Protein AF-A0A7V5W71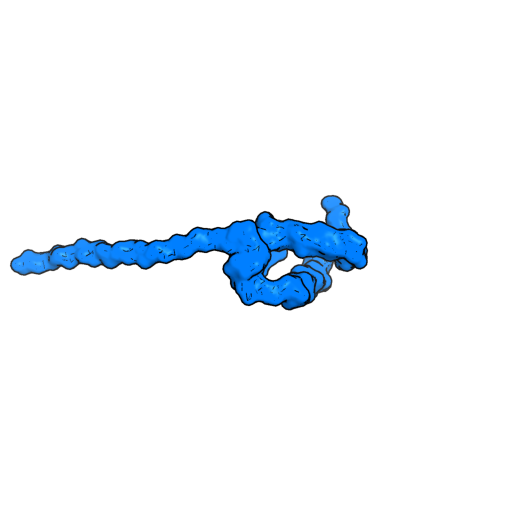6-F1 (afdb_monomer_lite)

Foldseek 3Di:
DDDPPPDDPPPDDDDADPALVSVVDDLVVLLVQLLVVCVVVVHDDLVVSCVVVVHDSNRCVVSVVVCVVVVSDDDD

Radius of gyration: 18.51 Å; chains: 1; bounding box: 61×38×25 Å

Sequence (76 aa):
MQEHQAQKPLEAIPPPPQTLEETGLDPDLLVQLIVKTLHSAGEATGSEIAGDLRLPYFVLDPLFQFLRAEKLIEVR

Structure (mmCIF, N/CA/C/O backbone):
data_AF-A0A7V5W716-F1
#
_entry.id   AF-A0A7V5W716-F1
#
loop_
_atom_site.group_PDB
_atom_site.id
_atom_site.type_symbol
_atom_site.label_atom_id
_atom_site.label_alt_id
_atom_site.label_comp_id
_atom_site.label_asym_id
_atom_site.label_entity_id
_atom_site.label_seq_id
_atom_site.pdbx_PDB_ins_code
_atom_site.Cartn_x
_atom_site.Cartn_y
_atom_site.Cartn_z
_atom_site.occupancy
_atom_site.B_iso_or_equiv
_atom_site.auth_seq_id
_atom_site.auth_comp_id
_atom_site.auth_asym_id
_atom_site.auth_atom_id
_atom_site.pdbx_PDB_model_num
ATOM 1 N N . MET A 1 1 ? -48.340 -29.483 1.957 1.00 46.84 1 MET A N 1
ATOM 2 C CA . MET A 1 1 ? -47.089 -29.747 1.217 1.00 46.84 1 MET A CA 1
ATOM 3 C C . MET A 1 1 ? -46.551 -28.363 0.877 1.00 46.84 1 MET A C 1
ATOM 5 O O . MET A 1 1 ? -47.186 -27.698 0.078 1.00 46.84 1 MET A O 1
ATOM 9 N N . GLN A 1 2 ? -45.797 -27.744 1.796 1.00 50.81 2 GLN A N 1
ATOM 10 C CA . GLN A 1 2 ? -44.320 -27.716 1.772 1.00 50.81 2 GLN A CA 1
ATOM 11 C C . GLN A 1 2 ? -43.863 -26.889 0.543 1.00 50.81 2 GLN A C 1
ATOM 13 O O . GLN A 1 2 ? -44.292 -27.188 -0.559 1.00 50.81 2 GLN A O 1
ATOM 18 N N . GLU A 1 3 ? -43.085 -25.809 0.632 1.00 47.88 3 GLU A N 1
ATOM 19 C CA . GLU A 1 3 ? -41.908 -25.578 1.475 1.00 47.88 3 GLU A CA 1
ATOM 20 C C . GLU A 1 3 ? -41.704 -24.071 1.723 1.00 47.88 3 GLU A C 1
ATOM 22 O O . GLU A 1 3 ? -41.785 -23.250 0.809 1.00 47.88 3 GLU A O 1
ATOM 27 N N . HIS A 1 4 ? -41.423 -23.707 2.975 1.00 49.28 4 HIS A N 1
ATOM 28 C CA . HIS A 1 4 ? -40.927 -22.386 3.337 1.00 49.28 4 HIS A CA 1
ATOM 29 C C . HIS A 1 4 ? -39.492 -22.265 2.814 1.00 49.28 4 HIS A C 1
ATOM 31 O O . HIS A 1 4 ? -38.578 -22.837 3.405 1.00 49.28 4 HIS A O 1
ATOM 37 N N . GLN A 1 5 ? -39.271 -21.519 1.731 1.00 49.94 5 GLN A N 1
ATOM 38 C CA . GLN A 1 5 ? -37.920 -21.087 1.374 1.00 49.94 5 GLN A CA 1
ATOM 39 C C . GLN A 1 5 ? -37.503 -19.977 2.343 1.00 49.94 5 GLN A C 1
ATOM 41 O O . GLN A 1 5 ? -37.666 -18.788 2.076 1.00 49.94 5 GLN A O 1
ATOM 46 N N . ALA A 1 6 ? -37.019 -20.385 3.517 1.00 57.78 6 ALA A N 1
ATOM 47 C CA . ALA A 1 6 ? -36.311 -19.512 4.434 1.00 57.78 6 ALA A CA 1
ATOM 48 C C . ALA A 1 6 ? -35.039 -19.025 3.728 1.00 57.78 6 ALA A C 1
ATOM 50 O O . ALA A 1 6 ? -34.056 -19.755 3.604 1.00 57.78 6 ALA A O 1
ATOM 51 N N . GLN A 1 7 ? -35.078 -17.794 3.223 1.00 59.25 7 GLN A N 1
ATOM 52 C CA . GLN A 1 7 ? -33.885 -17.096 2.770 1.00 59.25 7 GLN A CA 1
ATOM 53 C C . GLN A 1 7 ? -32.968 -16.939 3.985 1.00 59.25 7 GLN A C 1
ATOM 55 O O . GLN A 1 7 ? -33.295 -16.219 4.929 1.00 59.25 7 GLN A O 1
ATOM 60 N N . LYS A 1 8 ? -31.846 -17.667 3.992 1.00 58.72 8 LYS A N 1
ATOM 61 C CA . LYS A 1 8 ? -30.785 -17.490 4.985 1.00 58.72 8 LYS A CA 1
ATOM 62 C C . LYS A 1 8 ? -30.350 -16.018 4.896 1.00 58.72 8 LYS A C 1
ATOM 64 O O . LYS A 1 8 ? -29.978 -15.604 3.796 1.00 58.72 8 LYS A O 1
ATOM 69 N N . PRO A 1 9 ? -30.433 -15.212 5.974 1.00 59.72 9 PRO A N 1
ATOM 70 C CA . PRO A 1 9 ? -29.939 -13.843 5.932 1.00 59.72 9 PRO A CA 1
ATOM 71 C C . PRO A 1 9 ? -28.496 -13.887 5.444 1.00 59.72 9 PRO A C 1
ATOM 73 O O . PRO A 1 9 ? -27.726 -14.726 5.916 1.00 59.72 9 PRO A O 1
ATOM 76 N N . LEU A 1 10 ? -28.154 -13.036 4.476 1.00 65.06 10 LEU A N 1
ATOM 77 C CA . LEU A 1 10 ? -26.764 -12.811 4.105 1.00 65.06 10 LEU A CA 1
ATOM 78 C C . LEU A 1 10 ? -26.039 -12.457 5.409 1.00 65.06 10 LEU A C 1
ATOM 80 O O . LEU A 1 10 ? -26.336 -11.425 6.011 1.00 65.06 10 LEU A O 1
ATOM 84 N N . GLU A 1 11 ? -25.191 -13.364 5.900 1.00 68.75 11 GLU A N 1
ATOM 85 C CA . GLU A 1 11 ? -24.309 -13.099 7.036 1.00 68.75 11 GLU A CA 1
ATOM 86 C C . GLU A 1 11 ? -23.618 -11.761 6.746 1.00 68.75 11 GLU A C 1
ATOM 88 O O . GLU A 1 11 ? -23.079 -11.567 5.655 1.00 68.75 11 GLU A O 1
ATOM 93 N N . ALA A 1 12 ? -23.756 -10.794 7.658 1.00 81.12 12 ALA A N 1
ATOM 94 C CA . ALA A 1 12 ? -23.331 -9.421 7.424 1.00 81.12 12 ALA A CA 1
ATOM 95 C C . ALA A 1 12 ? -21.846 -9.397 7.035 1.00 81.12 12 ALA A C 1
ATOM 97 O O . ALA A 1 12 ? -20.984 -9.734 7.846 1.00 81.12 12 ALA A O 1
ATOM 98 N N . ILE A 1 13 ? -21.554 -9.021 5.786 1.00 81.69 13 ILE A N 1
ATOM 99 C CA . ILE A 1 13 ? -20.180 -8.857 5.314 1.00 81.69 13 ILE A CA 1
ATOM 100 C C . ILE A 1 13 ? -19.583 -7.692 6.111 1.00 81.69 13 ILE A C 1
ATOM 102 O O . ILE A 1 13 ? -20.173 -6.605 6.103 1.00 81.69 13 ILE A O 1
ATOM 106 N N . PRO A 1 14 ? -18.459 -7.890 6.821 1.00 86.25 14 PRO A N 1
ATOM 107 C CA . PRO A 1 14 ? -17.833 -6.801 7.547 1.00 86.25 14 PRO A CA 1
ATOM 108 C C . PRO A 1 14 ? -17.391 -5.711 6.561 1.00 86.25 14 PRO A C 1
ATOM 110 O O . PRO A 1 14 ? -17.016 -6.020 5.424 1.00 86.25 14 PRO A O 1
ATOM 113 N N . PRO A 1 15 ? -17.435 -4.432 6.965 1.00 91.19 15 PRO A N 1
ATOM 114 C CA . PRO A 1 15 ? -16.897 -3.366 6.137 1.00 91.19 15 PRO A CA 1
ATOM 115 C C . PRO A 1 15 ? -15.399 -3.602 5.877 1.00 91.19 15 PRO A C 1
ATOM 117 O O . PRO A 1 15 ? -14.721 -4.226 6.699 1.00 91.19 15 PRO A O 1
ATOM 120 N N . PRO A 1 16 ? -14.862 -3.107 4.749 1.00 92.12 16 PRO A N 1
ATOM 121 C CA . PRO A 1 16 ? -13.426 -3.146 4.520 1.00 92.12 16 PRO A CA 1
ATOM 122 C C . PRO A 1 16 ? -12.693 -2.312 5.583 1.00 92.12 16 PRO A C 1
ATOM 124 O O . PRO A 1 16 ? -13.255 -1.312 6.053 1.00 92.12 16 PRO A O 1
ATOM 127 N N . PRO A 1 17 ? -11.440 -2.675 5.915 1.00 96.00 17 PRO A N 1
ATOM 128 C CA . PRO A 1 17 ? -10.632 -1.898 6.843 1.00 96.00 17 PRO A CA 1
ATOM 129 C C . PRO A 1 17 ? -10.429 -0.478 6.307 1.00 96.00 17 PRO A C 1
ATOM 131 O O . PRO A 1 17 ? -10.211 -0.274 5.109 1.00 96.00 17 PRO A O 1
ATOM 134 N N . GLN A 1 18 ? -10.521 0.495 7.204 1.00 96.50 18 GLN A N 1
ATOM 135 C CA . GLN A 1 18 ? -10.339 1.919 6.939 1.00 96.50 18 GLN A CA 1
ATOM 136 C C . GLN A 1 18 ? -8.904 2.376 7.223 1.00 96.50 18 GLN A C 1
ATOM 138 O O . GLN A 1 18 ? -8.459 3.378 6.665 1.00 96.50 18 GLN A O 1
ATOM 143 N N . THR A 1 19 ? -8.173 1.641 8.065 1.00 96.50 19 THR A N 1
ATOM 144 C CA . THR A 1 19 ? -6.793 1.962 8.447 1.00 96.50 19 THR A CA 1
ATOM 145 C C . THR A 1 19 ? -5.880 0.745 8.358 1.00 96.50 19 THR A C 1
ATOM 147 O O . THR A 1 19 ? -6.338 -0.393 8.222 1.00 96.50 19 THR A O 1
ATOM 150 N N . LEU A 1 20 ? -4.569 0.986 8.435 1.00 96.06 20 LEU A N 1
ATOM 151 C CA . LEU A 1 20 ? -3.572 -0.080 8.449 1.00 96.06 20 LEU A CA 1
ATOM 152 C C . LEU A 1 20 ? -3.716 -0.951 9.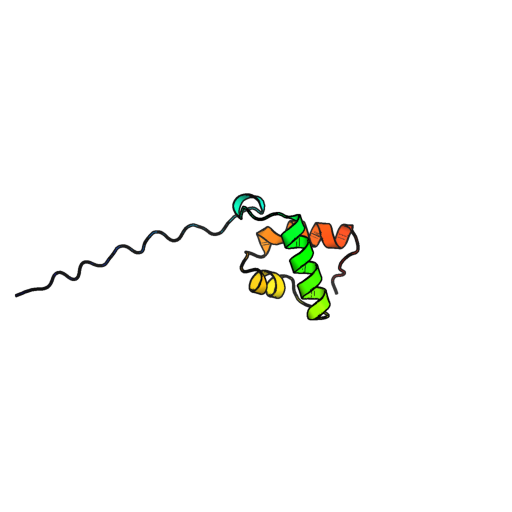701 1.00 96.06 20 LEU A C 1
ATOM 154 O O . LEU A 1 20 ? -3.644 -2.174 9.620 1.00 96.06 20 LEU A O 1
ATOM 158 N N . GLU A 1 21 ? -3.997 -0.332 10.841 1.00 96.25 21 GLU A N 1
ATOM 159 C CA . GLU A 1 21 ? -4.156 -0.997 12.133 1.00 96.25 21 GLU A CA 1
ATOM 160 C C . GLU A 1 21 ? -5.376 -1.928 12.147 1.00 96.25 21 GLU A C 1
ATOM 162 O O . GLU A 1 21 ? -5.301 -3.026 12.698 1.00 96.25 21 GLU A O 1
ATOM 167 N N . GLU A 1 22 ? -6.479 -1.541 11.494 1.00 97.12 22 GLU A N 1
ATOM 168 C CA . GLU A 1 22 ? -7.688 -2.372 11.379 1.00 97.12 22 GLU A CA 1
ATOM 169 C C . GLU A 1 22 ? -7.458 -3.671 10.595 1.00 97.12 22 GLU A C 1
ATOM 171 O O . GLU A 1 22 ? -8.204 -4.634 10.771 1.00 97.12 22 GLU A O 1
ATOM 176 N N . THR A 1 23 ? -6.416 -3.735 9.757 1.00 95.75 23 THR A N 1
ATOM 177 C CA . THR A 1 23 ? -6.043 -4.985 9.076 1.00 95.75 23 THR A CA 1
ATOM 178 C C . THR A 1 23 ? -5.511 -6.041 10.047 1.00 95.75 23 THR A C 1
ATOM 180 O O . THR A 1 23 ? -5.551 -7.231 9.735 1.00 95.75 23 THR A O 1
ATOM 183 N N . GLY A 1 24 ? -4.992 -5.621 11.210 1.00 96.38 24 GLY A N 1
ATOM 184 C CA . GLY A 1 24 ? -4.298 -6.491 12.161 1.00 96.38 24 GLY A CA 1
ATOM 185 C C . GLY A 1 24 ? -2.974 -7.061 11.639 1.00 96.38 24 GLY A C 1
ATOM 186 O O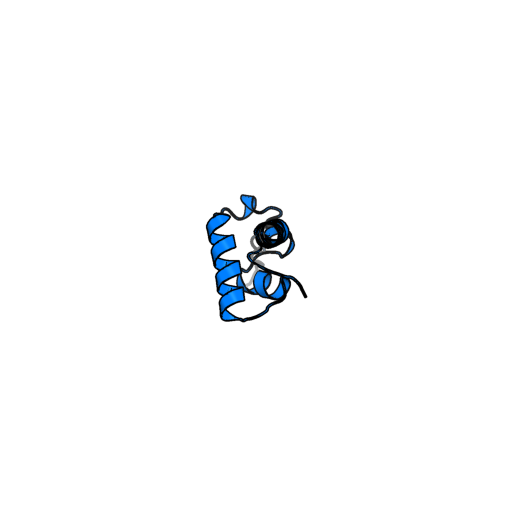 . GLY A 1 24 ? -2.426 -7.978 12.250 1.00 96.38 24 GLY A O 1
ATOM 187 N N . LEU A 1 25 ? -2.474 -6.556 10.508 1.00 97.12 25 LEU A N 1
ATOM 188 C CA . LEU A 1 25 ? -1.228 -6.995 9.892 1.00 97.12 25 LEU A CA 1
ATOM 189 C C . LEU A 1 25 ? -0.059 -6.136 10.367 1.00 97.12 25 LEU A C 1
ATOM 191 O O . LEU A 1 25 ? -0.197 -4.940 10.611 1.00 97.12 25 LEU A O 1
ATOM 195 N N . ASP A 1 26 ? 1.111 -6.762 10.451 1.00 97.56 26 ASP A N 1
ATOM 196 C CA . ASP A 1 26 ? 2.363 -6.071 10.738 1.00 97.56 26 ASP A CA 1
ATOM 197 C C . ASP A 1 26 ? 2.748 -5.149 9.557 1.00 97.56 26 ASP A C 1
ATOM 199 O O . ASP A 1 26 ? 2.910 -5.640 8.429 1.00 97.56 26 ASP A O 1
ATOM 203 N N . PRO A 1 27 ? 2.914 -3.831 9.777 1.00 96.81 27 PRO A N 1
ATOM 204 C CA . PRO A 1 27 ? 3.363 -2.902 8.744 1.00 96.81 27 PRO A CA 1
ATOM 205 C C . PRO A 1 27 ? 4.692 -3.303 8.091 1.00 96.81 27 PRO A C 1
ATOM 207 O O . PRO A 1 27 ? 4.828 -3.176 6.872 1.00 96.81 27 PRO A O 1
ATOM 210 N N . ASP A 1 28 ? 5.645 -3.845 8.855 1.00 97.00 28 ASP A N 1
ATOM 211 C CA . ASP A 1 28 ? 6.961 -4.233 8.331 1.00 97.00 28 ASP A CA 1
ATOM 212 C C . ASP A 1 28 ? 6.850 -5.429 7.377 1.00 97.00 28 ASP A C 1
ATOM 214 O O . ASP A 1 28 ? 7.594 -5.539 6.395 1.00 97.00 28 ASP A O 1
ATOM 218 N N . LEU A 1 29 ? 5.888 -6.323 7.624 1.00 97.56 29 LEU A N 1
ATOM 219 C CA . LEU A 1 29 ? 5.568 -7.414 6.707 1.00 97.56 29 LEU A CA 1
ATOM 220 C C . LEU A 1 29 ? 4.982 -6.871 5.400 1.00 97.56 29 LEU A C 1
ATOM 222 O O . LEU A 1 29 ? 5.394 -7.300 4.321 1.00 97.56 29 LEU A O 1
ATOM 226 N N . LEU A 1 30 ? 4.046 -5.924 5.480 1.00 97.88 30 LEU A N 1
ATOM 227 C CA . LEU A 1 30 ? 3.423 -5.321 4.300 1.00 97.88 30 LEU A CA 1
ATOM 228 C C . LEU A 1 30 ? 4.442 -4.553 3.452 1.00 97.88 30 LEU A C 1
ATOM 230 O O . LEU A 1 30 ? 4.464 -4.720 2.234 1.00 97.88 30 LEU A O 1
ATOM 234 N N . VAL A 1 31 ? 5.350 -3.806 4.084 1.00 98.06 31 VAL A N 1
ATOM 235 C CA . VAL A 1 31 ? 6.498 -3.158 3.427 1.00 98.06 31 VAL A CA 1
ATOM 236 C C . VAL A 1 31 ? 7.340 -4.181 2.663 1.00 98.06 31 VAL A C 1
ATOM 238 O O . VAL A 1 31 ? 7.611 -4.001 1.473 1.00 98.06 31 VAL A O 1
ATOM 241 N N . GLN A 1 32 ? 7.716 -5.291 3.306 1.00 97.94 32 GLN A N 1
ATOM 242 C CA . GLN A 1 32 ? 8.489 -6.348 2.651 1.00 97.94 32 GLN A CA 1
ATOM 243 C C . GLN A 1 32 ? 7.748 -6.974 1.467 1.00 97.94 32 GLN A C 1
ATOM 245 O O . GLN A 1 32 ? 8.379 -7.276 0.454 1.00 97.94 32 GLN A O 1
ATOM 250 N N . LEU A 1 33 ? 6.438 -7.200 1.586 1.00 97.69 33 LEU A N 1
ATOM 251 C CA . LEU A 1 33 ? 5.622 -7.760 0.509 1.00 97.69 33 LEU A CA 1
ATOM 252 C C . LEU A 1 33 ? 5.537 -6.800 -0.676 1.00 97.69 33 LEU A C 1
ATOM 254 O O . LEU A 1 33 ? 5.804 -7.224 -1.794 1.00 97.69 33 LEU A O 1
ATOM 258 N N . ILE A 1 34 ? 5.270 -5.514 -0.438 1.00 97.81 34 ILE A N 1
ATOM 259 C CA . ILE A 1 34 ? 5.228 -4.491 -1.492 1.00 97.81 34 ILE A CA 1
ATOM 260 C C . ILE A 1 34 ? 6.556 -4.452 -2.259 1.00 97.81 34 ILE A C 1
ATOM 262 O O . ILE A 1 34 ? 6.563 -4.516 -3.489 1.00 97.81 34 ILE A O 1
ATOM 266 N N . VAL A 1 35 ? 7.686 -4.403 -1.545 1.00 97.12 35 VAL A N 1
ATOM 267 C CA . VAL A 1 35 ? 9.020 -4.366 -2.167 1.00 97.12 35 VAL A CA 1
ATOM 268 C C . VAL A 1 35 ? 9.311 -5.652 -2.940 1.00 97.12 35 VAL A C 1
ATO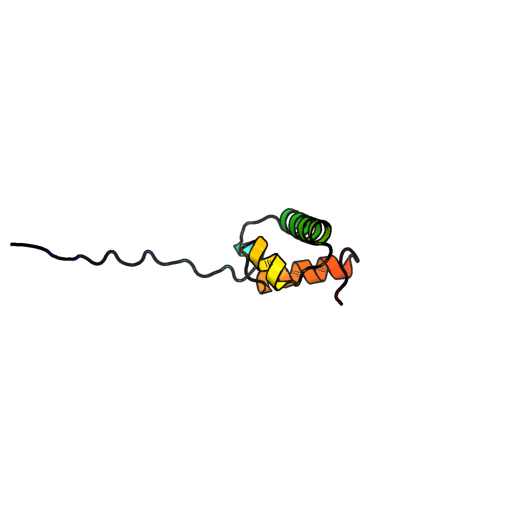M 270 O O . VAL A 1 35 ? 9.825 -5.583 -4.053 1.00 97.12 35 VAL A O 1
ATOM 273 N N . LYS A 1 36 ? 8.967 -6.828 -2.399 1.00 96.81 36 LYS A N 1
ATOM 274 C CA . LYS A 1 36 ? 9.155 -8.115 -3.095 1.00 96.81 36 LYS A CA 1
ATOM 275 C C . LYS A 1 36 ? 8.309 -8.204 -4.361 1.00 96.81 36 LYS A C 1
ATOM 277 O O . LYS A 1 36 ? 8.820 -8.654 -5.385 1.00 96.81 36 LYS A O 1
ATOM 282 N N . THR A 1 37 ? 7.056 -7.758 -4.307 1.00 95.75 37 THR A N 1
ATOM 283 C CA . THR A 1 37 ? 6.160 -7.726 -5.467 1.00 95.75 37 THR A CA 1
ATOM 284 C C . THR A 1 37 ? 6.720 -6.809 -6.549 1.00 95.75 37 THR A C 1
ATOM 286 O O . THR A 1 37 ? 6.889 -7.252 -7.683 1.00 95.75 37 THR A O 1
ATOM 289 N N . LEU A 1 38 ? 7.110 -5.578 -6.200 1.00 95.56 38 LEU A N 1
ATOM 290 C CA . LEU A 1 38 ? 7.726 -4.640 -7.146 1.00 95.56 38 LEU A CA 1
ATOM 291 C C . LEU A 1 38 ? 9.037 -5.169 -7.727 1.00 95.56 38 LEU A C 1
ATOM 293 O O . LEU A 1 38 ? 9.245 -5.099 -8.933 1.00 95.56 38 LEU A O 1
ATOM 297 N N . HIS A 1 39 ? 9.902 -5.748 -6.894 1.00 95.62 39 HIS A N 1
ATOM 298 C CA . HIS A 1 39 ? 11.158 -6.334 -7.351 1.00 95.62 39 HIS A CA 1
ATOM 299 C C . HIS A 1 39 ? 10.931 -7.496 -8.328 1.00 95.62 39 HIS A C 1
ATOM 301 O O . HIS A 1 39 ? 11.660 -7.626 -9.307 1.00 95.62 39 HIS A O 1
ATOM 307 N N . SER A 1 40 ? 9.913 -8.328 -8.083 1.00 95.44 40 SER A N 1
ATOM 308 C CA . SER A 1 40 ? 9.573 -9.453 -8.958 1.00 95.44 40 SER A CA 1
ATOM 309 C C . SER A 1 40 ? 8.893 -9.022 -10.261 1.00 95.44 40 SER A C 1
ATOM 311 O O . SER A 1 40 ? 9.103 -9.672 -11.283 1.00 95.44 40 SER A O 1
ATOM 313 N N . ALA A 1 41 ? 8.058 -7.981 -10.229 1.00 95.19 41 ALA A N 1
ATOM 314 C CA . ALA A 1 41 ? 7.330 -7.477 -11.395 1.00 95.19 41 ALA A CA 1
ATOM 315 C C . ALA A 1 41 ? 8.164 -6.504 -12.251 1.00 95.19 41 ALA A C 1
ATOM 317 O O . ALA A 1 41 ? 7.885 -6.318 -13.433 1.00 95.19 41 ALA A O 1
ATOM 318 N N . GLY A 1 42 ? 9.196 -5.887 -11.668 1.00 95.31 42 GLY A N 1
ATOM 319 C CA . GLY A 1 42 ? 9.994 -4.819 -12.273 1.00 95.31 42 GLY A CA 1
ATOM 320 C C . GLY A 1 42 ? 9.339 -3.447 -12.108 1.00 95.31 42 GLY A C 1
ATOM 321 O O . GLY A 1 42 ? 9.955 -2.529 -11.572 1.00 95.31 42 GLY A O 1
ATOM 322 N N . GLU A 1 43 ? 8.080 -3.318 -12.518 1.00 95.62 43 GLU A N 1
ATOM 323 C CA . GLU A 1 43 ? 7.227 -2.162 -12.238 1.00 95.62 43 GLU A CA 1
ATOM 324 C C . GLU A 1 43 ? 5.777 -2.615 -12.025 1.00 95.62 43 GLU A C 1
ATOM 326 O O . GLU A 1 43 ? 5.350 -3.633 -12.567 1.00 95.62 43 GLU A O 1
ATOM 331 N N . ALA A 1 44 ? 5.032 -1.877 -11.205 1.00 96.88 44 ALA A N 1
ATOM 332 C CA . ALA A 1 44 ? 3.606 -2.089 -10.990 1.00 96.88 44 ALA A CA 1
ATOM 333 C C . ALA A 1 44 ? 2.951 -0.788 -10.522 1.00 96.88 44 ALA A C 1
ATOM 335 O O . ALA A 1 44 ? 3.567 0.037 -9.838 1.00 96.88 44 ALA A O 1
ATOM 336 N N . THR A 1 45 ? 1.681 -0.613 -10.856 1.00 97.25 45 THR A N 1
ATOM 337 C CA . THR A 1 45 ? 0.839 0.425 -10.270 1.00 97.25 45 THR A CA 1
ATOM 338 C C . THR A 1 45 ? 0.503 0.071 -8.824 1.00 97.25 45 THR A C 1
ATOM 340 O O . THR A 1 45 ? 0.394 -1.097 -8.443 1.00 97.25 45 THR A O 1
ATOM 343 N N . GLY A 1 46 ? 0.261 1.086 -7.995 1.00 95.62 46 GLY A N 1
ATOM 344 C CA . GLY A 1 46 ? -0.153 0.840 -6.615 1.00 95.62 46 GLY A CA 1
ATOM 345 C C . GLY A 1 46 ? -1.484 0.077 -6.507 1.00 95.62 46 GLY A C 1
ATOM 346 O O . GLY A 1 46 ? -1.671 -0.689 -5.566 1.00 95.62 46 GLY A O 1
ATOM 347 N N . SER A 1 47 ? -2.380 0.219 -7.490 1.00 97.00 47 SER A N 1
ATOM 348 C CA . SER A 1 47 ? -3.632 -0.547 -7.566 1.00 97.00 47 SER A CA 1
ATOM 349 C C . SER A 1 47 ? -3.408 -2.036 -7.843 1.00 97.00 47 SER A C 1
ATOM 351 O O . SER A 1 47 ? -4.116 -2.859 -7.267 1.00 97.00 47 SER A O 1
ATOM 353 N N . GLU A 1 48 ? -2.439 -2.395 -8.691 1.00 97.69 48 GLU A N 1
ATOM 354 C CA . GLU A 1 48 ? -2.067 -3.800 -8.929 1.00 97.69 48 GLU A CA 1
ATOM 355 C C . GLU A 1 48 ? -1.515 -4.430 -7.651 1.00 97.69 48 GLU A C 1
ATOM 357 O O . GLU A 1 48 ? -2.014 -5.465 -7.214 1.00 97.69 48 GLU A O 1
ATOM 362 N N . ILE A 1 49 ? -0.592 -3.739 -6.975 1.00 97.50 49 ILE A N 1
ATOM 363 C CA . ILE A 1 49 ? -0.036 -4.188 -5.692 1.00 97.50 49 ILE A CA 1
ATOM 364 C C . ILE A 1 49 ? -1.147 -4.349 -4.644 1.00 97.50 49 ILE A C 1
ATOM 366 O O . ILE A 1 49 ? -1.204 -5.359 -3.948 1.00 97.50 49 ILE A O 1
ATOM 370 N N . ALA A 1 50 ? -2.068 -3.388 -4.536 1.00 97.50 50 ALA A N 1
ATOM 371 C CA . ALA A 1 50 ? -3.207 -3.483 -3.622 1.00 97.50 50 ALA A CA 1
ATOM 372 C C . ALA A 1 50 ? -4.112 -4.689 -3.940 1.00 97.50 50 ALA A C 1
ATOM 374 O O . ALA A 1 50 ? -4.572 -5.388 -3.032 1.00 97.50 50 ALA A O 1
ATOM 375 N N . GLY A 1 51 ? -4.321 -4.970 -5.230 1.00 97.25 51 GLY A N 1
ATOM 376 C CA . GLY A 1 51 ? -5.027 -6.154 -5.713 1.00 97.25 51 GLY A CA 1
ATOM 377 C C . GLY A 1 51 ? -4.346 -7.462 -5.305 1.00 97.25 51 GLY A C 1
ATOM 378 O O . GLY A 1 51 ? -5.026 -8.365 -4.811 1.00 97.25 51 GLY A O 1
ATOM 379 N N . ASP A 1 52 ? -3.023 -7.538 -5.443 1.00 96.06 52 ASP A N 1
ATOM 380 C CA . ASP A 1 52 ? -2.216 -8.701 -5.056 1.00 96.06 52 ASP A CA 1
ATOM 381 C C . ASP A 1 52 ? -2.230 -8.928 -3.540 1.00 96.06 52 ASP A C 1
ATOM 383 O O . ASP A 1 52 ? -2.376 -10.060 -3.074 1.00 96.06 52 ASP A O 1
ATOM 387 N N . LEU A 1 53 ? -2.151 -7.845 -2.760 1.00 96.06 53 LEU A N 1
ATOM 388 C CA . LEU A 1 53 ? -2.192 -7.881 -1.295 1.00 96.06 53 LEU A CA 1
ATOM 389 C C . LEU A 1 53 ? -3.613 -8.062 -0.739 1.00 96.06 53 LEU A C 1
ATOM 391 O O . LEU A 1 53 ? -3.770 -8.267 0.462 1.00 96.06 53 LEU A O 1
ATOM 395 N N . ARG A 1 54 ? -4.645 -8.001 -1.593 1.00 96.25 54 ARG A N 1
ATOM 396 C CA . ARG A 1 54 ? -6.068 -8.075 -1.211 1.00 96.25 54 ARG A CA 1
ATOM 397 C C . ARG A 1 54 ? -6.460 -7.047 -0.147 1.00 96.25 54 ARG A C 1
ATOM 399 O O . ARG A 1 54 ? -7.323 -7.310 0.689 1.00 96.25 54 ARG A O 1
ATOM 406 N N . LEU A 1 55 ? -5.863 -5.861 -0.224 1.00 97.31 55 LEU A N 1
ATOM 407 C CA . LEU A 1 55 ? -6.129 -4.742 0.673 1.00 97.31 55 LEU A CA 1
ATOM 408 C C . LEU A 1 55 ? -6.596 -3.519 -0.123 1.00 97.31 55 LEU A C 1
ATOM 410 O O . LEU A 1 55 ? -6.192 -3.343 -1.273 1.00 97.31 55 LEU A O 1
ATOM 414 N N . PRO A 1 56 ? -7.443 -2.650 0.456 1.00 97.38 56 PRO A N 1
ATOM 415 C CA . PRO A 1 56 ? -7.805 -1.406 -0.204 1.00 97.38 56 PRO A CA 1
ATOM 416 C C . PRO A 1 56 ? -6.569 -0.525 -0.428 1.00 97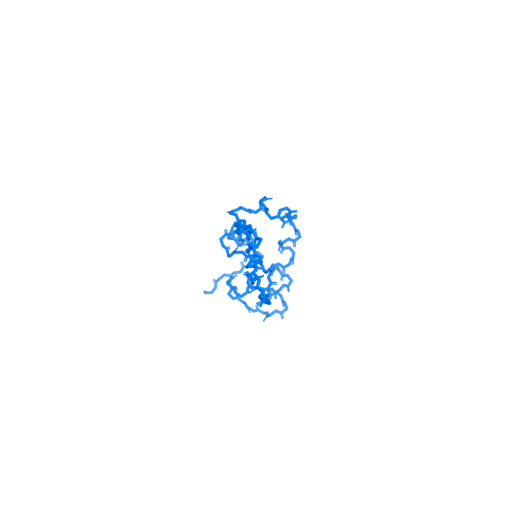.38 56 PRO A C 1
ATOM 418 O O . PRO A 1 56 ? -5.762 -0.346 0.481 1.00 97.38 56 PRO A O 1
ATOM 421 N N . TYR A 1 57 ? -6.450 0.082 -1.613 1.00 97.19 57 TYR A N 1
ATOM 422 C CA . TYR A 1 57 ? -5.309 0.943 -1.957 1.00 97.19 57 TYR A CA 1
ATOM 423 C C . TYR A 1 57 ? -5.046 2.028 -0.901 1.00 97.19 57 TYR A C 1
ATOM 425 O O . TYR A 1 57 ? -3.908 2.236 -0.495 1.00 97.19 57 TYR A O 1
ATOM 433 N N . PHE A 1 58 ? -6.103 2.685 -0.415 1.00 97.06 58 PHE A N 1
ATOM 434 C CA . PHE A 1 58 ? -5.979 3.783 0.546 1.00 97.06 58 PHE A CA 1
ATOM 435 C C . PHE A 1 58 ? -5.388 3.345 1.897 1.00 97.06 58 PHE A C 1
ATOM 437 O O . PHE A 1 58 ? -4.763 4.158 2.568 1.00 97.06 58 PHE A O 1
ATOM 444 N N . VAL A 1 59 ? -5.537 2.070 2.281 1.00 97.81 59 VAL A N 1
ATOM 445 C CA . VAL A 1 59 ? -4.909 1.511 3.491 1.00 97.81 59 VAL A CA 1
ATOM 446 C C . VAL A 1 59 ? -3.394 1.379 3.308 1.00 97.81 59 VAL A C 1
ATOM 448 O O . VAL A 1 59 ? -2.638 1.528 4.263 1.00 97.81 59 VAL A O 1
ATOM 451 N N . LEU A 1 60 ? -2.946 1.121 2.077 1.00 97.88 60 LEU A N 1
ATOM 452 C CA . LEU A 1 60 ? -1.533 0.960 1.726 1.00 97.88 60 LEU A CA 1
ATOM 453 C C . LEU A 1 60 ? -0.846 2.280 1.351 1.00 97.88 60 LEU A C 1
ATOM 455 O O . LEU A 1 60 ? 0.382 2.326 1.314 1.00 97.88 60 LEU A O 1
ATOM 459 N N . ASP A 1 61 ? -1.598 3.352 1.092 1.00 97.06 61 ASP A N 1
ATOM 460 C CA . ASP A 1 61 ? -1.047 4.654 0.691 1.00 97.06 61 ASP A CA 1
ATOM 461 C C . ASP A 1 61 ? 0.039 5.185 1.652 1.00 97.06 61 ASP A C 1
ATOM 463 O O . ASP A 1 61 ? 1.110 5.564 1.168 1.00 97.06 61 ASP A O 1
ATOM 467 N N . PRO A 1 62 ? -0.118 5.108 2.993 1.00 97.12 62 PRO A N 1
ATOM 468 C CA . PRO A 1 62 ? 0.944 5.495 3.924 1.00 97.12 62 PRO A CA 1
ATOM 469 C C . PRO A 1 62 ? 2.233 4.678 3.751 1.00 97.12 62 PRO A C 1
ATOM 471 O O . PRO A 1 62 ? 3.331 5.217 3.894 1.00 97.12 62 PRO A O 1
ATOM 474 N N . LEU A 1 63 ? 2.123 3.393 3.395 1.00 98.12 63 LEU A N 1
ATOM 475 C CA . LEU A 1 63 ? 3.283 2.535 3.148 1.00 98.12 63 LEU A CA 1
ATOM 476 C C . LEU A 1 63 ? 3.985 2.912 1.842 1.00 98.12 63 LEU A C 1
ATOM 478 O O . LEU A 1 63 ? 5.212 2.969 1.808 1.00 98.12 63 LEU A O 1
ATOM 482 N N . PHE A 1 64 ? 3.242 3.238 0.782 1.00 97.75 64 PHE A N 1
ATOM 483 C CA . PHE A 1 64 ? 3.842 3.750 -0.455 1.00 97.75 64 PHE A CA 1
ATOM 484 C C . PHE A 1 64 ? 4.548 5.095 -0.238 1.00 97.75 64 PHE A C 1
ATOM 486 O O . PHE A 1 64 ? 5.624 5.324 -0.797 1.00 97.75 64 PHE A O 1
ATOM 493 N N . GLN A 1 65 ? 3.982 5.977 0.591 1.00 97.62 65 GLN A N 1
ATOM 494 C CA . GLN A 1 65 ? 4.624 7.237 0.973 1.00 97.62 65 GLN A CA 1
ATOM 495 C C . GLN A 1 65 ? 5.923 6.995 1.750 1.00 97.62 65 GLN A C 1
ATOM 497 O O . GLN A 1 65 ? 6.950 7.586 1.411 1.00 97.62 65 GLN A O 1
ATOM 502 N N . PHE A 1 66 ? 5.901 6.088 2.731 1.00 98.00 66 PHE A N 1
ATOM 503 C CA . PHE A 1 66 ? 7.086 5.677 3.487 1.00 98.00 66 PHE A CA 1
ATOM 504 C C . PHE A 1 66 ? 8.180 5.108 2.572 1.00 98.00 66 PHE A C 1
ATOM 506 O O . PHE A 1 66 ? 9.305 5.602 2.572 1.00 98.00 66 PHE A O 1
ATOM 513 N N . LEU A 1 67 ? 7.842 4.144 1.713 1.00 97.94 67 LEU A N 1
ATOM 514 C CA . LEU A 1 67 ? 8.784 3.523 0.775 1.00 97.94 67 LEU A CA 1
ATOM 515 C C . LEU A 1 67 ? 9.442 4.542 -0.164 1.00 97.94 67 LEU A C 1
ATOM 517 O O . LEU A 1 67 ? 10.627 4.425 -0.482 1.00 97.94 67 LEU A O 1
ATOM 521 N N . ARG A 1 68 ? 8.685 5.551 -0.608 1.00 97.19 68 ARG A N 1
ATOM 522 C CA . ARG A 1 68 ? 9.213 6.644 -1.432 1.00 97.19 68 ARG A CA 1
ATOM 523 C C . ARG A 1 68 ? 10.155 7.544 -0.635 1.00 97.19 68 ARG A C 1
ATOM 525 O O . ARG A 1 68 ? 11.208 7.916 -1.150 1.00 97.19 68 ARG A O 1
ATOM 532 N N . ALA A 1 69 ? 9.790 7.903 0.596 1.00 98.06 69 ALA A N 1
ATOM 533 C CA . ALA A 1 69 ? 10.622 8.733 1.467 1.00 98.06 69 ALA A CA 1
ATOM 534 C C . ALA A 1 69 ? 11.970 8.054 1.772 1.00 98.06 69 ALA A C 1
ATOM 536 O O . ALA A 1 69 ? 13.017 8.697 1.684 1.00 98.06 69 ALA A O 1
ATOM 537 N N . GLU A 1 70 ? 11.944 6.740 1.999 1.00 97.81 70 GLU A N 1
ATOM 538 C CA . GLU A 1 70 ? 13.126 5.894 2.213 1.00 97.81 70 GLU A CA 1
ATOM 539 C C . GLU A 1 70 ? 13.886 5.545 0.919 1.00 97.81 70 GLU A C 1
ATOM 541 O O . GLU A 1 70 ? 14.898 4.846 0.958 1.00 97.81 70 GLU A O 1
ATOM 546 N N . LYS A 1 71 ? 13.438 6.042 -0.245 1.00 96.69 71 LYS A N 1
ATOM 547 C CA . LYS A 1 71 ? 14.045 5.797 -1.569 1.00 96.69 71 LYS A CA 1
ATOM 548 C C . LYS A 1 71 ? 14.118 4.315 -1.960 1.00 96.69 71 LYS A C 1
ATOM 550 O O . LYS A 1 71 ? 15.009 3.913 -2.707 1.00 96.69 71 LYS A O 1
ATOM 555 N N . LEU A 1 72 ? 13.177 3.509 -1.477 1.00 95.94 72 LEU A N 1
ATOM 556 C CA . LEU A 1 72 ? 13.045 2.095 -1.840 1.00 95.94 72 LEU A CA 1
ATOM 557 C C . LEU A 1 72 ? 12.247 1.900 -3.133 1.00 95.94 72 LEU A C 1
ATOM 559 O O . LEU A 1 72 ? 12.401 0.879 -3.799 1.00 95.94 72 LEU A O 1
ATOM 563 N N . ILE A 1 73 ? 11.407 2.875 -3.486 1.00 95.81 73 ILE A N 1
ATOM 564 C CA . ILE A 1 73 ? 10.637 2.903 -4.732 1.00 95.81 73 ILE A CA 1
ATOM 565 C C . ILE A 1 73 ? 10.701 4.296 -5.366 1.00 95.81 73 ILE A C 1
ATOM 567 O O . ILE A 1 73 ? 10.869 5.305 -4.677 1.00 95.81 73 ILE A O 1
ATOM 571 N N . GLU A 1 74 ? 10.481 4.353 -6.674 1.00 95.56 74 GLU A N 1
ATOM 572 C CA . GLU A 1 74 ? 10.223 5.582 -7.424 1.00 95.56 74 GLU A CA 1
ATOM 573 C C . GLU A 1 74 ? 8.856 5.486 -8.113 1.00 95.56 74 GLU A C 1
ATOM 575 O O . GLU A 1 74 ? 8.345 4.390 -8.335 1.00 95.56 74 GLU A O 1
ATOM 580 N N . VAL A 1 75 ? 8.250 6.627 -8.445 1.00 92.69 75 VAL A N 1
ATOM 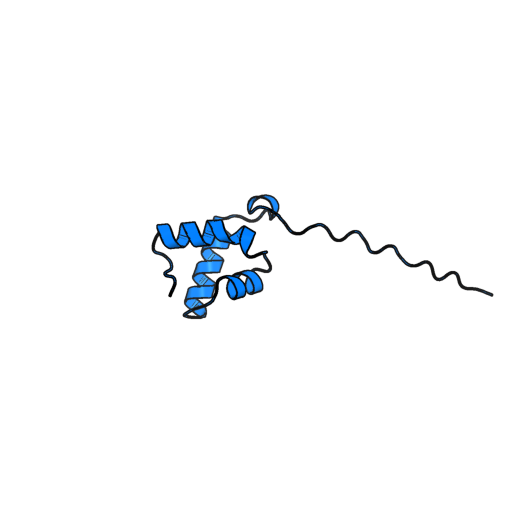581 C CA . VAL A 1 75 ? 7.039 6.656 -9.280 1.00 92.69 75 VAL A CA 1
ATOM 582 C C . VAL A 1 75 ? 7.355 7.393 -10.560 1.00 92.69 75 VAL A C 1
ATOM 584 O O . VAL A 1 75 ? 7.985 8.451 -10.521 1.00 92.69 75 VAL A O 1
ATOM 587 N N . ARG A 1 76 ? 6.923 6.784 -11.659 1.00 84.50 76 ARG A N 1
ATOM 588 C CA . ARG A 1 76 ? 7.084 7.266 -13.025 1.00 84.50 76 ARG A CA 1
ATOM 589 C C . ARG A 1 76 ? 5.891 8.103 -13.460 1.00 84.50 76 ARG A C 1
ATOM 591 O O . ARG A 1 76 ? 4.779 7.846 -12.947 1.00 84.50 76 ARG A O 1
#

Secondary structure (DSSP, 8-state):
------------PPPPPSSTGGGT--HHHHHHHHHHHHHHHSS--HHHHHHHHTS-HHHHHHHHHHHHHTTS----

pLDDT: mean 90.03, std 14.68, range [46.84, 98.12]